Protein AF-A0A0L6JL73-F1 (afdb_monomer_lite)

Foldseek 3Di:
DVVQQVQQDPQGNPGGDQWDDDDQKIKHKDWDDDQQWIKIKIWMGGNNHTPDIDIDIDHDDD

Sequence (62 aa):
MKEALFNVPIDMPFRGPLEFKRDNFEYRCKVDGDFDWFNGAEEIFKNGIKVYECVFHGGLIV

Organism: NCBI:txid398512

pLDDT: mean 85.35, std 8.5, range [66.19, 95.12]

Radius of gyration: 12.29 Å; chains: 1; bounding box: 37×18×27 Å

Structure (mmCIF, N/CA/C/O backbone):
data_AF-A0A0L6JL73-F1
#
_entry.id   AF-A0A0L6JL73-F1
#
loop_
_atom_site.group_PDB
_atom_site.id
_atom_site.type_symbol
_atom_site.label_atom_id
_atom_site.label_alt_id
_atom_site.label_comp_id
_atom_site.label_asym_id
_atom_site.label_entity_id
_atom_site.label_seq_id
_atom_site.pdbx_PDB_ins_code
_atom_site.Cartn_x
_atom_site.Cartn_y
_atom_site.Cartn_z
_atom_site.occupancy
_atom_site.B_iso_or_equiv
_atom_site.auth_seq_id
_atom_site.auth_comp_id
_atom_site.auth_asym_id
_atom_site.auth_atom_id
_atom_site.pdbx_PDB_model_num
ATOM 1 N N . MET A 1 1 ? -7.574 -7.860 7.258 1.00 66.19 1 MET A N 1
ATOM 2 C CA . MET A 1 1 ? -6.682 -6.994 6.450 1.00 66.19 1 MET A CA 1
ATOM 3 C C . MET A 1 1 ? -5.803 -7.765 5.477 1.00 66.19 1 MET A C 1
ATOM 5 O O . MET A 1 1 ? -5.626 -7.276 4.374 1.00 66.19 1 MET A O 1
ATOM 9 N N . LYS A 1 2 ? -5.356 -8.993 5.790 1.00 70.25 2 LYS A N 1
ATOM 10 C CA . LYS A 1 2 ? -4.658 -9.857 4.816 1.00 70.25 2 LYS A CA 1
ATOM 11 C C . LYS A 1 2 ? -5.441 -10.073 3.504 1.00 70.25 2 LYS A C 1
ATOM 13 O O . LYS A 1 2 ? -4.832 -10.229 2.462 1.00 70.25 2 LYS A O 1
ATOM 18 N N . GLU A 1 3 ? -6.774 -9.993 3.541 1.00 76.12 3 GLU A N 1
ATOM 19 C CA . GLU A 1 3 ? -7.638 -10.082 2.352 1.00 76.12 3 GLU A CA 1
ATOM 20 C C . GLU A 1 3 ? -7.460 -8.978 1.310 1.00 76.12 3 GLU A C 1
ATOM 22 O O . GLU A 1 3 ? -7.638 -9.247 0.125 1.00 76.12 3 GLU A O 1
ATOM 27 N N . ALA A 1 4 ? -7.050 -7.769 1.704 1.00 72.62 4 ALA A N 1
ATOM 28 C CA . ALA A 1 4 ? -6.740 -6.723 0.729 1.00 72.62 4 ALA A CA 1
ATOM 29 C C . ALA A 1 4 ? -5.557 -7.138 -0.162 1.00 72.62 4 ALA A C 1
ATOM 31 O O . ALA A 1 4 ? -5.562 -6.880 -1.359 1.00 72.62 4 ALA A O 1
ATOM 32 N N . LEU A 1 5 ? -4.592 -7.877 0.395 1.00 74.12 5 LEU A N 1
ATOM 33 C CA . LEU A 1 5 ? -3.418 -8.360 -0.335 1.00 74.12 5 LEU A CA 1
ATOM 34 C C . LEU A 1 5 ? -3.749 -9.468 -1.349 1.00 74.12 5 LEU A C 1
ATOM 36 O O . LEU A 1 5 ? -2.932 -9.742 -2.219 1.00 74.12 5 LEU A O 1
ATOM 40 N N . PHE A 1 6 ? -4.931 -10.091 -1.268 1.00 73.75 6 PHE A N 1
ATOM 41 C CA . PHE A 1 6 ? -5.402 -11.044 -2.282 1.00 73.75 6 PHE A CA 1
ATOM 42 C C . PHE A 1 6 ? -6.128 -10.364 -3.453 1.00 73.75 6 PHE A C 1
ATOM 44 O O . PHE A 1 6 ? -6.368 -11.013 -4.464 1.00 73.75 6 PHE A O 1
ATOM 51 N N . ASN A 1 7 ? -6.460 -9.072 -3.340 1.00 74.31 7 ASN A N 1
ATOM 52 C CA . ASN A 1 7 ? -7.162 -8.296 -4.370 1.00 74.31 7 ASN A CA 1
ATOM 53 C C . ASN A 1 7 ? -6.199 -7.376 -5.142 1.00 74.31 7 ASN A C 1
ATOM 55 O O . ASN A 1 7 ? -6.526 -6.233 -5.451 1.00 74.31 7 ASN A O 1
ATOM 59 N N . VAL A 1 8 ? -4.987 -7.868 -5.405 1.00 74.56 8 VAL A N 1
ATOM 60 C CA . VAL A 1 8 ? -3.962 -7.175 -6.194 1.00 74.56 8 VAL A CA 1
ATOM 61 C C . VAL A 1 8 ? -4.477 -6.936 -7.623 1.00 74.56 8 VAL A C 1
ATOM 63 O O . VAL A 1 8 ? -4.823 -7.907 -8.303 1.00 74.56 8 VAL A O 1
ATOM 66 N N . PRO A 1 9 ? -4.525 -5.684 -8.109 1.00 73.19 9 PRO A N 1
ATOM 67 C CA . PRO A 1 9 ? -4.800 -5.403 -9.512 1.00 73.19 9 PRO A CA 1
ATOM 68 C C . PRO A 1 9 ? -3.630 -5.866 -10.386 1.00 73.19 9 PRO A C 1
ATOM 70 O O . PRO A 1 9 ? -2.465 -5.664 -10.042 1.00 73.19 9 PRO A O 1
ATOM 73 N N . ILE A 1 10 ? -3.940 -6.468 -11.537 1.00 69.44 10 ILE A N 1
ATOM 74 C CA . ILE A 1 10 ? -2.919 -7.030 -12.433 1.00 69.44 10 ILE A CA 1
ATOM 75 C C . ILE A 1 10 ? -2.001 -5.955 -13.027 1.00 69.44 10 ILE A C 1
ATOM 77 O O . ILE A 1 10 ? -0.822 -6.213 -13.243 1.00 69.44 10 ILE A O 1
ATOM 81 N N . ASP A 1 11 ? -2.528 -4.744 -13.220 1.00 67.06 11 ASP A N 1
ATOM 82 C CA . ASP A 1 11 ? -1.798 -3.589 -13.749 1.00 67.06 11 ASP A CA 1
ATOM 83 C C . ASP A 1 11 ? -0.858 -2.938 -12.717 1.00 67.06 11 ASP A C 1
ATOM 85 O O . ASP A 1 11 ? 0.032 -2.177 -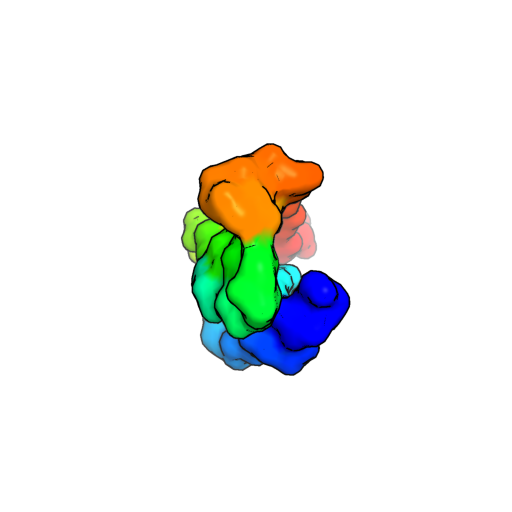13.085 1.00 67.06 11 ASP A O 1
ATOM 89 N N . MET A 1 12 ? -1.033 -3.232 -11.421 1.00 67.81 12 MET A N 1
ATOM 90 C CA . MET A 1 12 ? -0.182 -2.724 -10.336 1.00 67.81 12 MET A CA 1
ATOM 91 C C . MET A 1 12 ? 0.115 -3.838 -9.316 1.00 67.81 12 MET A C 1
ATOM 93 O O . MET A 1 12 ? -0.340 -3.768 -8.169 1.00 67.81 12 MET A O 1
ATOM 97 N N . PRO A 1 13 ? 0.903 -4.867 -9.694 1.00 71.00 13 PRO A N 1
ATOM 98 C CA . PRO A 1 13 ? 1.113 -6.079 -8.902 1.00 71.00 13 PRO A CA 1
ATOM 99 C C . PRO A 1 13 ? 2.085 -5.889 -7.724 1.00 71.00 13 PRO A C 1
ATOM 101 O O . PRO A 1 13 ? 2.791 -6.812 -7.321 1.00 71.00 13 PRO A O 1
ATOM 104 N N . PHE A 1 14 ? 2.156 -4.681 -7.168 1.00 70.38 14 PHE A N 1
ATOM 105 C CA . PHE A 1 14 ? 3.091 -4.327 -6.105 1.00 70.38 14 PHE A CA 1
ATOM 106 C C . PHE A 1 14 ? 2.551 -4.733 -4.727 1.00 70.38 14 PHE A C 1
ATOM 108 O O . PHE A 1 14 ? 3.283 -5.289 -3.901 1.00 70.38 14 PHE A O 1
ATOM 115 N N . ARG A 1 15 ? 1.268 -4.439 -4.473 1.00 80.00 15 ARG A N 1
ATOM 116 C CA . ARG A 1 15 ? 0.531 -4.637 -3.209 1.00 80.00 15 ARG A CA 1
ATOM 117 C C . ARG A 1 15 ? -0.976 -4.753 -3.494 1.00 80.00 15 ARG A C 1
ATOM 119 O O . ARG A 1 15 ? -1.370 -4.948 -4.637 1.00 80.00 15 ARG A O 1
ATOM 126 N N . GLY A 1 16 ? -1.810 -4.678 -2.452 1.00 80.81 16 GLY A N 1
ATOM 127 C CA . GLY A 1 16 ? -3.269 -4.705 -2.573 1.00 80.81 16 GLY A CA 1
ATOM 128 C C . GLY A 1 16 ? -3.844 -3.570 -3.442 1.00 80.81 16 GLY A C 1
ATOM 129 O O . GLY A 1 16 ? -3.103 -2.728 -3.951 1.00 80.81 16 GLY A O 1
ATOM 130 N N . PRO A 1 17 ? -5.174 -3.521 -3.610 1.00 82.00 17 PRO A N 1
ATOM 131 C CA . PRO A 1 17 ? -5.835 -2.535 -4.464 1.00 82.00 17 PRO A CA 1
ATOM 132 C C . PRO A 1 17 ? -5.678 -1.111 -3.916 1.00 82.00 17 PRO A C 1
ATOM 134 O O . PRO A 1 17 ? -5.427 -0.924 -2.727 1.00 82.00 17 PRO A O 1
ATOM 137 N N . LEU A 1 18 ? -5.896 -0.099 -4.765 1.00 83.19 18 LEU A N 1
ATOM 138 C CA . LEU A 1 18 ? -5.812 1.317 -4.368 1.00 83.19 18 LEU A CA 1
ATOM 139 C C . LEU A 1 18 ? -6.660 1.635 -3.131 1.00 83.19 18 LEU A C 1
ATOM 141 O O . LEU A 1 18 ? -6.221 2.360 -2.242 1.00 83.19 18 LEU A O 1
ATOM 145 N N . GLU A 1 19 ? -7.856 1.057 -3.051 1.00 85.12 19 GLU A N 1
ATOM 146 C CA . GLU A 1 19 ? -8.713 1.143 -1.877 1.00 85.12 19 GLU A CA 1
ATOM 147 C C . GLU A 1 19 ? -9.401 -0.198 -1.623 1.00 85.12 19 GLU A C 1
ATOM 149 O O . GLU A 1 19 ? -9.854 -0.877 -2.545 1.00 85.12 19 GLU A O 1
ATOM 154 N N . PHE A 1 20 ? -9.514 -0.574 -0.352 1.00 87.31 20 PHE A N 1
ATOM 155 C CA . PHE A 1 20 ? -10.308 -1.724 0.069 1.00 87.31 20 PHE A CA 1
ATOM 156 C C . PHE A 1 20 ? -10.960 -1.433 1.413 1.00 87.31 20 PHE A C 1
ATOM 158 O O . PHE A 1 20 ? -10.294 -1.019 2.357 1.00 87.31 20 PHE A O 1
ATOM 165 N N . LYS A 1 21 ? -12.267 -1.665 1.527 1.00 87.06 21 LYS A N 1
ATOM 166 C CA . LYS A 1 21 ? -12.999 -1.462 2.780 1.00 87.06 21 LYS A CA 1
ATOM 167 C C . LYS A 1 21 ? -13.604 -2.769 3.241 1.00 87.06 21 LYS A C 1
ATOM 169 O O . LYS A 1 21 ? -14.173 -3.511 2.442 1.00 87.06 21 LYS A O 1
ATOM 174 N N . ARG A 1 22 ? -13.509 -3.031 4.541 1.00 86.81 22 ARG A N 1
ATOM 175 C CA . ARG A 1 22 ? -14.217 -4.139 5.171 1.00 86.81 22 ARG A CA 1
ATOM 176 C C . ARG A 1 22 ? -14.570 -3.796 6.603 1.00 86.81 22 ARG A C 1
ATOM 178 O O . ARG A 1 22 ? -13.682 -3.521 7.411 1.00 86.81 22 ARG A O 1
ATOM 185 N N . ASP A 1 23 ? -15.859 -3.869 6.911 1.00 88.94 23 ASP A N 1
ATOM 186 C CA . ASP A 1 23 ? -16.395 -3.492 8.215 1.00 88.94 23 ASP A CA 1
ATOM 187 C C . ASP A 1 23 ? -15.913 -2.079 8.599 1.00 88.94 23 ASP A C 1
ATOM 189 O O . ASP A 1 23 ? -16.084 -1.116 7.856 1.00 88.94 23 ASP A O 1
ATOM 193 N N . ASN A 1 24 ? -15.234 -1.984 9.737 1.00 91.25 24 ASN A N 1
ATOM 194 C CA . ASN A 1 24 ? -14.675 -0.767 10.302 1.00 91.25 24 ASN A CA 1
ATOM 195 C C . ASN A 1 24 ? -13.254 -0.458 9.813 1.00 91.25 24 ASN A C 1
ATOM 197 O O . ASN A 1 24 ? -12.621 0.441 10.364 1.00 91.25 24 ASN A O 1
ATOM 201 N N . PHE A 1 25 ? -12.725 -1.227 8.859 1.00 91.31 25 PHE A N 1
ATOM 202 C CA . PHE A 1 25 ? -11.375 -1.062 8.336 1.00 91.31 25 PHE A CA 1
ATOM 203 C C . PHE A 1 25 ? -11.377 -0.515 6.912 1.00 91.31 25 PHE A C 1
ATOM 205 O O . PHE A 1 25 ? -12.117 -0.989 6.048 1.00 91.31 25 PHE A O 1
ATOM 212 N N . GLU A 1 26 ? -10.479 0.429 6.658 1.00 92.12 26 GLU A N 1
ATOM 213 C CA . GLU A 1 26 ? -10.219 0.983 5.331 1.00 92.12 26 GLU A CA 1
ATOM 214 C C . GLU A 1 26 ? -8.728 0.856 5.032 1.00 92.12 26 GLU A C 1
ATOM 216 O O . GLU A 1 26 ? -7.893 1.330 5.794 1.00 92.12 26 GLU A O 1
ATOM 221 N N . TYR A 1 27 ? -8.399 0.207 3.927 1.00 91.38 27 TYR A N 1
ATOM 222 C CA . TYR A 1 27 ? -7.065 0.125 3.360 1.00 91.38 27 TYR A CA 1
ATOM 223 C C . TYR A 1 27 ? -6.956 1.111 2.209 1.00 91.38 27 TYR A C 1
ATOM 225 O O . TYR A 1 27 ? -7.868 1.193 1.380 1.00 91.38 27 TYR A O 1
ATOM 233 N N . ARG A 1 28 ? -5.837 1.823 2.150 1.00 91.56 28 ARG A N 1
ATOM 234 C CA . ARG A 1 28 ? -5.474 2.683 1.028 1.00 91.56 28 ARG A CA 1
ATOM 235 C C . ARG A 1 28 ? -4.056 2.358 0.608 1.00 91.56 28 ARG A C 1
ATOM 237 O O . ARG A 1 28 ? -3.183 2.256 1.463 1.00 91.56 28 ARG A O 1
ATOM 244 N N . CYS A 1 29 ? -3.837 2.230 -0.689 1.00 89.88 29 CYS A N 1
ATOM 245 C CA . CYS A 1 29 ? -2.528 2.028 -1.282 1.00 89.88 29 CYS A CA 1
ATOM 246 C C . CYS A 1 29 ? -2.315 3.090 -2.356 1.00 89.88 29 CYS A C 1
ATOM 248 O O . CYS A 1 29 ? -3.185 3.327 -3.195 1.00 89.88 29 CYS A O 1
ATOM 250 N N . LYS A 1 30 ? -1.161 3.749 -2.315 1.00 89.81 30 LYS A N 1
ATOM 251 C CA . LYS A 1 30 ? -0.720 4.684 -3.348 1.00 89.81 30 LYS A CA 1
ATOM 252 C C . LYS A 1 30 ? 0.661 4.271 -3.807 1.00 89.81 30 LYS A C 1
ATOM 254 O O . LYS A 1 30 ? 1.508 3.959 -2.976 1.00 89.81 30 LYS A O 1
ATOM 259 N N . VAL A 1 31 ? 0.872 4.294 -5.114 1.00 89.06 31 VAL A N 1
ATOM 260 C CA . VAL A 1 31 ? 2.158 4.004 -5.741 1.00 89.06 31 VAL A CA 1
ATOM 261 C C . VAL A 1 31 ? 2.462 5.128 -6.719 1.00 89.06 31 VAL A C 1
ATOM 263 O O . VAL A 1 31 ? 1.579 5.559 -7.460 1.00 89.06 31 VAL A O 1
ATOM 266 N N . ASP A 1 32 ? 3.694 5.609 -6.668 1.00 89.94 32 ASP A N 1
ATOM 267 C CA . ASP A 1 32 ? 4.288 6.576 -7.577 1.00 89.94 32 ASP A CA 1
ATOM 268 C C . ASP A 1 32 ? 5.471 5.913 -8.293 1.00 89.94 32 ASP A C 1
ATOM 270 O O . ASP A 1 32 ? 6.255 5.190 -7.669 1.00 89.94 32 ASP A O 1
ATOM 274 N N . GLY A 1 33 ? 5.576 6.148 -9.598 1.00 87.50 33 GLY A N 1
ATOM 275 C CA . GLY A 1 33 ? 6.547 5.490 -10.468 1.00 87.50 33 GLY A CA 1
ATOM 276 C C . GLY A 1 33 ? 5.984 4.281 -11.216 1.00 87.50 33 GLY A C 1
ATOM 277 O O . GLY A 1 33 ? 4.771 4.075 -11.300 1.00 87.50 33 GLY A O 1
ATOM 278 N N . ASP A 1 34 ? 6.889 3.504 -11.796 1.00 84.19 34 ASP A N 1
ATOM 279 C CA . ASP A 1 34 ? 6.595 2.354 -12.648 1.00 84.19 34 ASP A CA 1
ATOM 280 C C . ASP A 1 34 ? 7.359 1.108 -12.174 1.00 84.19 34 ASP A C 1
ATOM 282 O O . ASP A 1 34 ? 7.982 1.097 -11.115 1.00 84.19 34 ASP A O 1
ATOM 286 N N . PHE A 1 35 ? 7.273 0.015 -12.931 1.00 81.31 35 PHE A N 1
ATOM 287 C CA . PHE A 1 35 ? 7.905 -1.241 -12.536 1.00 81.31 35 PHE A CA 1
ATOM 288 C C . PHE A 1 35 ? 9.443 -1.163 -12.468 1.00 81.31 35 PHE A C 1
ATOM 290 O O . PHE A 1 35 ? 10.047 -1.903 -11.688 1.00 81.31 35 PHE A O 1
ATOM 297 N N . ASP A 1 36 ? 10.076 -0.272 -13.235 1.00 88.12 36 ASP A N 1
ATOM 298 C CA . ASP A 1 36 ? 11.525 -0.073 -13.207 1.00 88.12 36 ASP A CA 1
ATOM 299 C C . ASP A 1 36 ? 11.961 0.675 -11.942 1.00 88.12 36 ASP A C 1
ATOM 301 O O . ASP A 1 36 ? 13.011 0.355 -11.378 1.00 88.12 36 ASP A O 1
ATOM 305 N N . TRP A 1 37 ? 11.147 1.615 -11.449 1.00 89.00 37 TRP A N 1
ATOM 306 C CA . TRP A 1 37 ? 11.395 2.324 -10.192 1.00 89.00 37 TRP A CA 1
ATOM 307 C C . TRP A 1 37 ? 10.103 2.883 -9.581 1.00 89.00 37 TRP A C 1
ATOM 309 O O . TRP A 1 37 ? 9.508 3.826 -10.109 1.00 89.00 37 TRP A O 1
ATOM 319 N N . PHE A 1 38 ? 9.706 2.361 -8.418 1.00 90.19 38 PHE A N 1
ATOM 320 C CA . PHE A 1 38 ? 8.504 2.793 -7.709 1.00 90.19 38 PHE A CA 1
ATOM 321 C C . PHE A 1 38 ? 8.726 3.030 -6.216 1.00 90.19 38 PHE A C 1
ATOM 323 O O . PHE A 1 38 ? 9.522 2.372 -5.540 1.00 90.19 38 PHE A O 1
ATOM 330 N N . ASN A 1 39 ? 7.924 3.947 -5.682 1.00 91.31 39 ASN A N 1
ATOM 331 C CA . ASN A 1 39 ? 7.736 4.177 -4.258 1.00 91.31 39 ASN A CA 1
ATOM 332 C C . ASN A 1 39 ? 6.239 4.143 -3.965 1.00 91.31 39 ASN A C 1
ATOM 334 O O . ASN A 1 39 ? 5.436 4.708 -4.698 1.00 91.31 39 ASN A O 1
ATOM 338 N N . GLY A 1 40 ? 5.842 3.494 -2.885 1.00 91.88 40 GLY A N 1
ATOM 339 C CA . GLY A 1 40 ? 4.452 3.408 -2.489 1.00 91.88 40 GLY A CA 1
ATOM 340 C C . GLY A 1 40 ? 4.270 3.512 -0.989 1.00 91.88 40 GLY A C 1
ATOM 341 O O . GLY A 1 40 ? 5.195 3.327 -0.200 1.00 91.88 40 GLY A O 1
ATOM 342 N N . ALA A 1 41 ? 3.047 3.830 -0.601 1.00 92.44 41 ALA A N 1
ATOM 343 C CA . ALA A 1 41 ? 2.622 3.874 0.780 1.00 92.44 41 ALA A CA 1
ATOM 344 C C . ALA A 1 41 ? 1.281 3.164 0.911 1.00 92.44 41 ALA A C 1
ATOM 346 O O . ALA A 1 41 ? 0.363 3.386 0.114 1.00 92.44 41 ALA A O 1
ATOM 347 N N . GLU A 1 42 ? 1.168 2.331 1.937 1.00 92.50 42 GLU A N 1
ATOM 348 C CA . GLU A 1 42 ? -0.102 1.767 2.355 1.00 92.50 42 GLU A CA 1
ATOM 349 C C . GLU A 1 42 ? -0.491 2.239 3.752 1.00 92.50 42 GLU A C 1
ATOM 351 O O . GLU A 1 42 ? 0.332 2.331 4.665 1.00 92.50 42 GLU A O 1
ATOM 356 N N . GLU A 1 43 ? -1.774 2.529 3.913 1.00 94.25 43 GLU A N 1
ATOM 357 C CA . GLU A 1 43 ? -2.369 3.016 5.146 1.00 94.25 43 GLU A CA 1
ATOM 358 C C . GLU A 1 43 ? -3.575 2.148 5.501 1.00 94.25 43 GLU A C 1
ATOM 360 O O . GLU A 1 43 ? -4.369 1.765 4.636 1.00 94.25 43 GLU A O 1
ATOM 365 N N . ILE A 1 44 ? -3.741 1.865 6.793 1.00 93.00 44 ILE A N 1
ATOM 366 C CA . ILE A 1 44 ? -4.930 1.189 7.316 1.00 93.00 44 ILE A CA 1
ATOM 367 C C . ILE A 1 44 ? -5.583 2.092 8.346 1.00 93.00 44 ILE A C 1
ATOM 369 O O . ILE A 1 44 ? -4.956 2.500 9.326 1.00 93.00 44 ILE A O 1
ATOM 373 N N . PHE A 1 45 ? -6.870 2.338 8.162 1.00 94.19 45 PHE A N 1
ATOM 374 C CA . PHE A 1 45 ? -7.718 3.071 9.081 1.00 94.19 45 PHE A CA 1
ATOM 375 C C . PHE A 1 45 ? -8.675 2.106 9.773 1.00 94.19 45 PHE A C 1
ATOM 377 O O . PHE A 1 45 ? -9.174 1.167 9.155 1.00 94.19 45 PHE A O 1
ATOM 384 N N . LYS A 1 4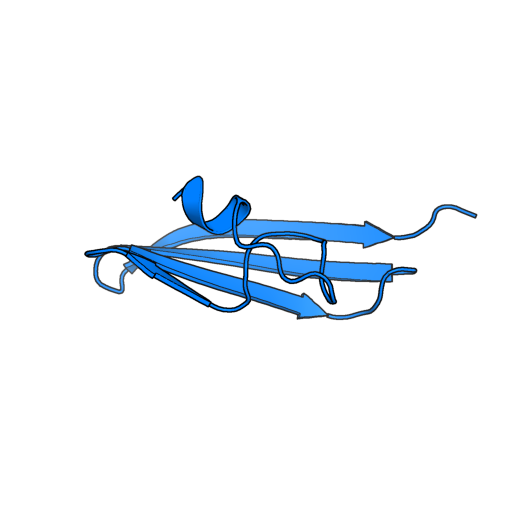6 ? -8.946 2.347 11.055 1.00 93.50 46 LYS A N 1
ATOM 385 C CA . LYS A 1 46 ? -10.009 1.702 11.824 1.00 93.50 46 LYS A CA 1
ATOM 386 C C . LYS A 1 46 ? -10.924 2.789 12.376 1.00 93.50 4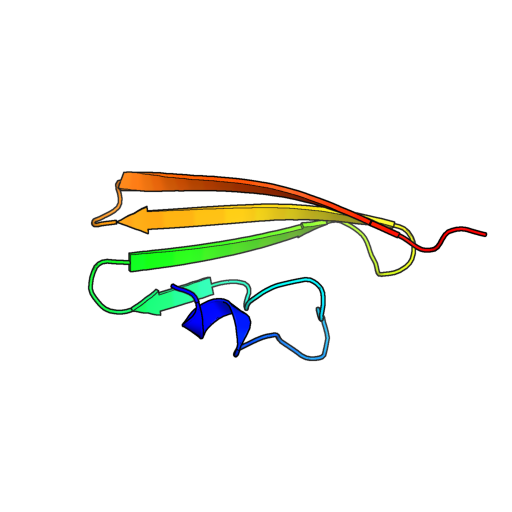6 LYS A C 1
ATOM 388 O O . LYS A 1 46 ? -10.461 3.623 13.150 1.00 93.50 46 LYS A O 1
ATOM 393 N N . ASN A 1 47 ? -12.202 2.791 11.999 1.00 93.50 47 ASN A N 1
ATOM 394 C CA . ASN A 1 47 ? -13.155 3.855 12.355 1.00 93.50 47 ASN A CA 1
ATOM 395 C C . ASN A 1 47 ? -12.635 5.266 12.000 1.00 93.50 47 ASN A C 1
ATOM 397 O O . ASN A 1 47 ? -12.740 6.190 12.803 1.00 93.50 47 ASN A O 1
ATOM 401 N N . GLY A 1 48 ? -11.990 5.418 10.838 1.00 92.50 48 GLY A N 1
ATOM 402 C CA . GLY A 1 48 ? -11.385 6.683 10.402 1.00 92.50 48 GLY A CA 1
ATOM 403 C C . GLY A 1 48 ? -10.068 7.070 11.094 1.00 92.50 48 GLY A C 1
ATOM 404 O O . GLY A 1 48 ? -9.444 8.049 10.692 1.00 92.50 48 GLY A O 1
ATOM 405 N N . ILE A 1 49 ? -9.597 6.309 12.089 1.00 94.19 49 ILE A N 1
ATOM 406 C CA . ILE A 1 49 ? -8.306 6.540 12.755 1.00 94.19 49 ILE A CA 1
ATOM 407 C C . ILE A 1 49 ? -7.235 5.699 12.066 1.00 94.19 49 ILE A C 1
ATOM 409 O O . ILE A 1 49 ? -7.388 4.483 11.962 1.00 94.19 49 ILE A O 1
ATOM 413 N N . LYS A 1 50 ? -6.136 6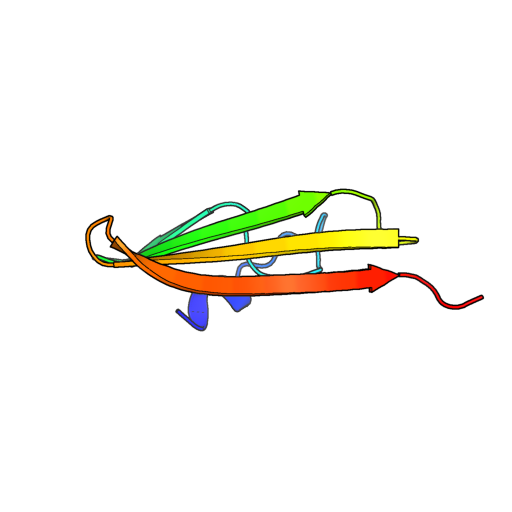.317 11.626 1.00 94.69 50 LYS A N 1
ATOM 414 C CA . LYS A 1 50 ? -4.997 5.585 11.059 1.00 94.69 50 LYS A CA 1
ATOM 415 C C . LYS A 1 50 ? -4.341 4.720 12.138 1.00 94.69 50 LYS A C 1
ATOM 417 O O . LYS A 1 50 ? -3.887 5.235 13.155 1.00 94.69 50 LYS A O 1
ATOM 422 N N . VAL A 1 51 ? -4.314 3.408 11.915 1.00 95.12 51 VAL A N 1
ATOM 423 C CA . VAL A 1 51 ? -3.757 2.408 12.844 1.00 95.12 51 VAL A CA 1
ATOM 424 C C . VAL A 1 51 ? -2.502 1.725 12.306 1.00 95.12 51 VAL A C 1
ATOM 426 O O . VAL A 1 51 ? -1.819 1.038 13.060 1.00 95.12 51 VAL A O 1
ATOM 429 N N . TYR A 1 52 ? -2.198 1.894 11.019 1.00 92.56 52 TYR A N 1
ATOM 430 C CA . TYR A 1 52 ? -1.001 1.354 10.384 1.00 92.56 52 TYR A CA 1
ATOM 431 C C . TYR A 1 52 ? -0.601 2.207 9.184 1.00 92.56 52 TYR A C 1
ATOM 433 O O . TYR A 1 52 ? -1.462 2.738 8.478 1.00 92.56 52 TYR A O 1
ATOM 441 N N . GLU A 1 53 ? 0.703 2.283 8.957 1.00 93.56 53 GLU A N 1
ATOM 442 C CA . GLU A 1 53 ? 1.324 2.899 7.795 1.00 93.56 53 GLU A CA 1
ATOM 443 C C . GLU A 1 53 ? 2.582 2.103 7.432 1.00 93.56 53 GLU A C 1
ATOM 445 O O . GLU A 1 53 ? 3.353 1.715 8.316 1.00 93.56 53 GLU A O 1
ATOM 450 N N . CYS A 1 54 ? 2.790 1.859 6.141 1.00 92.38 54 CYS A N 1
ATOM 451 C CA . CYS A 1 54 ? 4.018 1.277 5.619 1.00 92.38 54 CYS A CA 1
ATOM 452 C C . CYS A 1 54 ? 4.406 1.965 4.317 1.00 92.38 54 CYS A C 1
ATOM 454 O O . CYS A 1 54 ? 3.611 2.044 3.384 1.00 92.38 54 CYS A O 1
ATOM 456 N N . VAL A 1 55 ? 5.650 2.433 4.259 1.00 92.19 55 VAL A N 1
ATOM 457 C CA . VAL A 1 55 ? 6.277 2.906 3.025 1.00 92.19 55 VAL A CA 1
ATOM 458 C C . VAL A 1 55 ? 7.083 1.756 2.436 1.00 92.19 55 VAL A C 1
ATOM 460 O O . VAL A 1 55 ? 7.843 1.090 3.142 1.00 92.19 55 VAL A O 1
ATOM 463 N N . PHE A 1 56 ? 6.921 1.526 1.141 1.00 89.69 56 PHE A N 1
ATOM 464 C CA . PHE A 1 56 ? 7.640 0.511 0.387 1.00 89.69 56 PHE A CA 1
ATOM 465 C C . PHE A 1 56 ? 8.207 1.114 -0.895 1.00 89.69 56 PHE A C 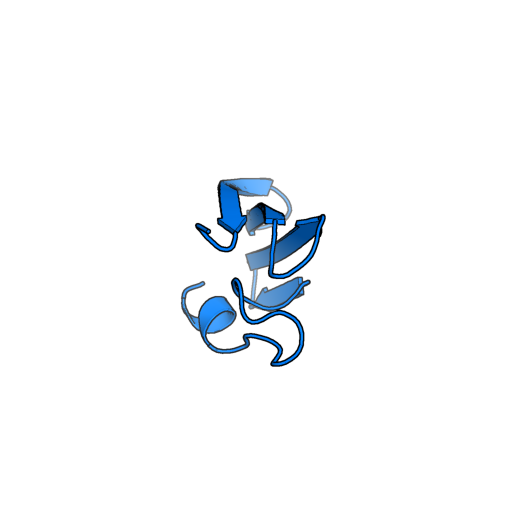1
ATOM 467 O O . PHE A 1 56 ? 7.706 2.103 -1.412 1.00 89.69 56 PHE A O 1
ATOM 474 N N . HIS A 1 57 ? 9.276 0.524 -1.405 1.00 92.25 57 HIS A N 1
ATOM 475 C CA . HIS A 1 57 ? 9.906 0.931 -2.653 1.00 92.25 57 HIS A CA 1
ATOM 476 C C . HIS A 1 57 ? 10.506 -0.298 -3.323 1.00 92.25 57 HIS A C 1
ATOM 478 O O . HIS A 1 57 ? 10.740 -1.322 -2.670 1.00 92.25 57 HIS A O 1
ATOM 484 N N . GLY A 1 58 ? 10.722 -0.210 -4.625 1.00 90.06 58 GLY A N 1
ATOM 485 C CA . GLY A 1 58 ? 11.282 -1.293 -5.410 1.00 90.06 58 GLY A CA 1
ATOM 486 C C . GLY A 1 58 ? 11.541 -0.851 -6.838 1.00 90.06 58 GLY A C 1
ATOM 487 O O . GLY A 1 58 ? 11.187 0.252 -7.241 1.00 90.06 58 GLY A O 1
ATOM 488 N N . GLY A 1 59 ? 12.193 -1.718 -7.590 1.00 89.44 59 GLY A N 1
ATOM 489 C CA . GLY A 1 59 ? 12.562 -1.440 -8.963 1.00 89.44 59 GLY A CA 1
ATOM 490 C C . GLY A 1 59 ? 13.418 -2.559 -9.521 1.00 89.44 59 GLY A C 1
ATOM 491 O O . GLY A 1 59 ? 13.801 -3.492 -8.801 1.00 89.44 59 GLY A O 1
ATOM 492 N N . LEU A 1 60 ? 13.710 -2.465 -10.809 1.00 88.12 60 LEU A N 1
ATOM 493 C CA . LEU A 1 60 ? 14.578 -3.406 -11.491 1.00 88.12 60 LEU A CA 1
ATOM 494 C C . LEU A 1 60 ? 16.038 -3.074 -11.155 1.00 88.12 60 LEU A C 1
ATOM 496 O O . LEU A 1 60 ? 16.467 -1.927 -11.252 1.00 88.12 60 LEU A O 1
ATOM 500 N N . ILE A 1 61 ? 16.807 -4.079 -10.731 1.00 82.81 61 ILE A N 1
ATOM 501 C CA . ILE A 1 61 ? 18.254 -3.927 -10.544 1.00 82.81 61 ILE A CA 1
ATOM 502 C C . ILE A 1 61 ? 18.929 -4.378 -11.833 1.00 82.81 61 ILE A C 1
ATOM 504 O O . ILE A 1 61 ? 18.882 -5.562 -12.172 1.00 82.81 61 ILE A O 1
ATOM 508 N N . VAL A 1 62 ? 19.503 -3.410 -12.546 1.00 77.00 62 VAL A N 1
ATOM 509 C CA . VAL A 1 62 ? 20.308 -3.606 -13.761 1.00 77.00 62 VAL A CA 1
ATOM 510 C C . VAL A 1 62 ? 21.793 -3.721 -13.450 1.00 77.00 62 VAL A C 1
ATOM 512 O O . VAL A 1 62 ? 22.257 -3.054 -12.496 1.00 77.00 62 VAL A O 1
#

Secondary structure (DSSP, 8-state):
-GGGGG---TT-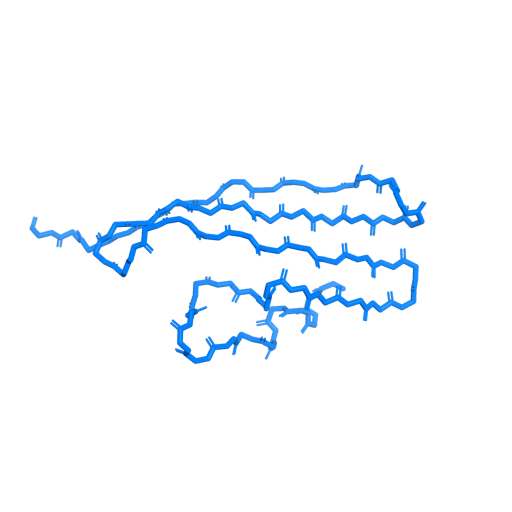TTSS-SEEEETTEEEEEEEEE-SSEEEEEEEEEETTEEEEEEEEEEE---

InterPro domains:
  IPR043735 Domain of unknown function DUF5680 [PF18931] (1-61)